Protein AF-A0A497G964-F1 (afdb_monomer_lite)

Sequence (84 aa):
MNSQKEVIEPHVNYKDLLDAPPERFEEIAREMRQKLVPKINKDYKVYLKEVPELKEGEELITYTLSACPYCFSLLKAVIFKRDG

Secondary structure (DSSP, 8-state):
-------------GGGGTT--HHHHHHHHHHHHHHHSPPBTTTBEEE-S--PPPPTT-EEEEEEEEEETTTTEEEEEEEEE---

Foldseek 3Di:
DDPPDPDPQDDDDCVVVPPDDPVVVVVVCVVCVVVPDDDDPPQAHEDEPDEDDDDPQKAFDDKDWDQDPVRRYIYIDTDTDGDD

pLDDT: mean 88.22, std 12.17, range [38.31, 97.12]

Radius of gyration: 20.81 Å; chains: 1; bounding box: 42×44×52 Å

Structure (mmCIF, N/CA/C/O backbone):
data_AF-A0A497G964-F1
#
_entry.id   AF-A0A497G964-F1
#
loop_
_atom_site.group_PDB
_atom_site.id
_atom_site.type_symbol
_atom_site.label_atom_id
_atom_site.label_alt_id
_atom_site.label_comp_id
_atom_site.label_asym_id
_atom_site.label_entity_id
_atom_site.label_seq_id
_atom_site.pdbx_PDB_ins_code
_atom_site.Cartn_x
_atom_site.Cartn_y
_atom_site.Cartn_z
_atom_site.occupancy
_atom_site.B_iso_or_equiv
_atom_site.auth_seq_id
_atom_site.auth_comp_id
_atom_site.auth_asym_id
_atom_site.auth_atom_id
_atom_site.pdbx_PDB_model_num
ATOM 1 N N . MET A 1 1 ? 12.724 34.557 -4.286 1.00 38.31 1 MET A N 1
ATOM 2 C CA . MET A 1 1 ? 13.349 33.762 -5.366 1.00 38.31 1 MET A CA 1
ATOM 3 C C . MET A 1 1 ? 12.766 32.360 -5.312 1.00 38.31 1 MET A C 1
ATOM 5 O O . MET A 1 1 ? 13.161 31.574 -4.462 1.00 38.31 1 MET A O 1
ATOM 9 N N . ASN A 1 2 ? 11.754 32.093 -6.140 1.00 45.75 2 ASN A N 1
ATOM 10 C CA . ASN A 1 2 ? 11.126 30.776 -6.248 1.00 45.75 2 ASN A CA 1
ATOM 11 C C . ASN A 1 2 ? 11.993 29.892 -7.146 1.00 45.75 2 ASN A C 1
ATOM 13 O O . ASN A 1 2 ? 11.871 29.954 -8.365 1.00 45.75 2 ASN A O 1
ATOM 17 N N . SER A 1 3 ? 12.862 29.076 -6.553 1.00 50.12 3 SER A N 1
ATOM 18 C CA . SER A 1 3 ? 13.478 27.961 -7.274 1.00 50.12 3 SER A CA 1
ATOM 19 C C . SER A 1 3 ? 12.432 26.862 -7.434 1.00 50.12 3 SER A C 1
ATOM 21 O O . SER A 1 3 ? 12.299 25.988 -6.576 1.00 50.12 3 SER A O 1
ATOM 23 N N . GLN A 1 4 ? 11.651 26.931 -8.511 1.00 54.84 4 GLN A N 1
ATOM 24 C CA . GLN A 1 4 ? 10.857 25.796 -8.969 1.00 54.84 4 GLN A CA 1
ATOM 25 C C . GLN A 1 4 ? 11.847 24.698 -9.370 1.00 54.84 4 GLN A C 1
ATOM 27 O O . GLN A 1 4 ? 12.557 24.822 -10.362 1.00 54.84 4 GLN A O 1
ATOM 32 N N . LYS A 1 5 ? 11.974 23.656 -8.543 1.00 54.41 5 LYS A N 1
ATOM 33 C CA . LYS A 1 5 ? 12.685 22.439 -8.942 1.00 54.41 5 LYS A CA 1
ATOM 34 C C . LYS A 1 5 ? 11.859 21.789 -10.048 1.00 54.41 5 LYS A C 1
ATOM 36 O O . LYS A 1 5 ? 10.707 21.446 -9.794 1.00 54.41 5 LYS A O 1
ATOM 41 N N . GLU A 1 6 ? 12.430 21.631 -11.239 1.00 51.88 6 GLU A N 1
ATOM 42 C CA . GLU A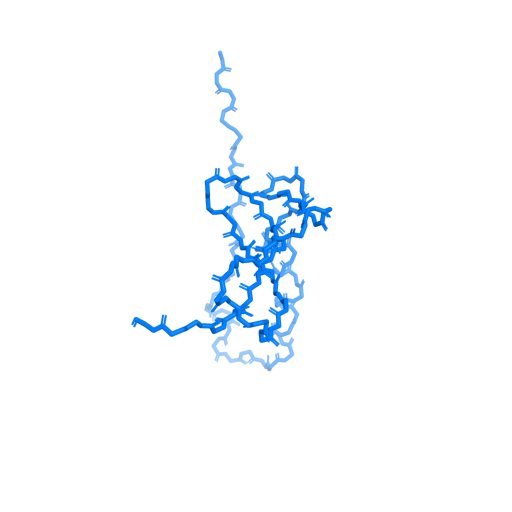 1 6 ? 11.823 20.829 -12.302 1.00 51.88 6 GLU A CA 1
ATOM 43 C C . GLU A 1 6 ? 11.543 19.422 -11.764 1.00 51.88 6 GLU A C 1
ATOM 45 O O . GLU A 1 6 ? 12.444 18.708 -11.311 1.00 51.88 6 GLU A O 1
ATOM 50 N N . VAL A 1 7 ? 10.267 19.043 -11.747 1.00 61.09 7 VAL A N 1
ATOM 51 C CA . VAL A 1 7 ? 9.851 17.690 -11.393 1.00 61.09 7 VAL A CA 1
ATOM 52 C C . VAL A 1 7 ? 10.043 16.846 -12.645 1.00 61.09 7 VAL A C 1
ATOM 54 O O . VAL A 1 7 ? 9.252 16.923 -13.577 1.00 61.09 7 VAL A O 1
ATOM 57 N N . ILE A 1 8 ? 11.128 16.075 -12.689 1.00 74.50 8 ILE A N 1
ATOM 58 C CA . ILE A 1 8 ? 11.370 15.119 -13.772 1.00 74.50 8 ILE A CA 1
ATOM 59 C C . ILE A 1 8 ? 10.378 13.966 -13.594 1.00 74.50 8 ILE A C 1
ATOM 61 O O . ILE A 1 8 ? 10.530 13.145 -12.683 1.00 74.50 8 ILE A O 1
ATOM 65 N N . GLU A 1 9 ? 9.346 13.925 -14.434 1.00 79.50 9 GLU A N 1
ATOM 66 C CA . GLU A 1 9 ? 8.372 12.838 -14.428 1.00 79.50 9 GLU A CA 1
ATOM 67 C C . GLU A 1 9 ? 8.979 11.551 -15.010 1.00 79.50 9 GLU A C 1
ATOM 69 O O . GLU A 1 9 ? 9.685 11.592 -16.023 1.00 79.50 9 GLU A O 1
ATOM 74 N N . PRO A 1 10 ? 8.725 10.384 -14.393 1.00 85.38 10 PRO A N 1
ATOM 75 C CA . PRO A 1 10 ? 9.133 9.106 -14.959 1.00 85.38 10 PRO A CA 1
ATOM 76 C C . PRO A 1 10 ? 8.465 8.880 -16.323 1.00 85.38 10 PRO A C 1
ATOM 78 O O . PRO A 1 10 ? 7.241 8.893 -16.423 1.00 85.38 10 PRO A O 1
ATOM 81 N N . HIS A 1 11 ? 9.260 8.623 -17.363 1.00 89.00 11 HIS A N 1
ATOM 82 C CA . HIS A 1 11 ? 8.769 8.424 -18.727 1.00 89.00 11 HIS A CA 1
ATOM 83 C C . HIS A 1 11 ? 9.157 7.045 -19.273 1.00 89.00 11 HIS A C 1
ATOM 85 O O . HIS A 1 11 ? 10.280 6.587 -19.069 1.00 89.00 11 HIS A O 1
ATOM 91 N N . VAL A 1 12 ? 8.232 6.410 -19.998 1.00 90.38 12 VAL A N 1
ATOM 92 C CA . VAL A 1 12 ? 8.455 5.164 -20.744 1.00 90.38 12 VAL A CA 1
ATOM 93 C C . VAL A 1 12 ? 8.000 5.386 -22.182 1.00 90.38 12 VAL A C 1
ATOM 95 O O . VAL A 1 12 ? 6.865 5.804 -22.418 1.00 90.38 12 VAL A O 1
ATOM 98 N N . ASN A 1 13 ? 8.871 5.086 -23.145 1.00 89.88 13 ASN A N 1
ATOM 99 C CA . ASN A 1 13 ? 8.525 5.161 -24.557 1.00 89.88 13 ASN A CA 1
ATOM 100 C C . ASN A 1 13 ? 7.781 3.891 -24.991 1.00 89.88 13 ASN A C 1
ATOM 102 O O . ASN A 1 13 ? 8.381 2.849 -25.239 1.00 89.88 13 ASN A O 1
ATOM 106 N N . TYR A 1 14 ? 6.461 3.991 -25.114 1.00 89.75 14 TYR A N 1
ATOM 107 C CA . TYR A 1 14 ? 5.613 2.863 -25.503 1.00 89.75 14 TYR A CA 1
ATOM 108 C C . TYR A 1 14 ? 5.825 2.392 -26.946 1.00 89.75 14 TYR A C 1
ATOM 110 O O . TYR A 1 14 ? 5.504 1.247 -27.251 1.00 89.75 14 TYR A O 1
ATOM 118 N N . LYS A 1 15 ? 6.380 3.229 -27.837 1.00 92.06 15 LYS A N 1
ATOM 119 C CA . LYS A 1 15 ? 6.675 2.807 -29.219 1.00 92.06 15 LYS A CA 1
ATOM 120 C C . LYS A 1 15 ? 7.721 1.695 -29.259 1.00 92.06 15 LYS A C 1
ATOM 122 O O . LYS A 1 15 ? 7.631 0.817 -30.107 1.00 92.06 15 LYS A O 1
ATOM 127 N N . ASP A 1 16 ? 8.641 1.697 -28.298 1.00 89.31 16 ASP A N 1
ATOM 128 C CA . ASP A 1 16 ? 9.697 0.690 -28.186 1.00 89.31 16 ASP A CA 1
ATOM 129 C C . ASP A 1 16 ? 9.166 -0.650 -27.634 1.00 89.31 16 ASP A C 1
ATOM 131 O O . ASP A 1 16 ? 9.916 -1.618 -27.541 1.00 89.31 16 ASP A O 1
ATOM 135 N N . LEU A 1 17 ? 7.881 -0.714 -27.250 1.00 92.94 17 LEU A N 1
ATOM 136 C CA . LEU A 1 17 ? 7.244 -1.892 -26.650 1.00 92.94 17 LEU A CA 1
ATOM 137 C C . LEU A 1 17 ? 6.385 -2.705 -27.621 1.00 92.94 17 LEU A C 1
ATOM 139 O O . LEU A 1 17 ? 5.868 -3.741 -27.215 1.00 92.94 17 LEU A O 1
ATOM 143 N N . LEU A 1 18 ? 6.219 -2.255 -28.870 1.00 93.56 18 LEU A N 1
ATOM 144 C CA . LEU A 1 18 ? 5.300 -2.874 -29.833 1.00 93.56 18 LEU A CA 1
ATOM 145 C C . LEU A 1 18 ? 5.586 -4.369 -30.049 1.00 93.56 18 LEU A C 1
ATOM 147 O O . LEU A 1 18 ? 4.660 -5.173 -30.024 1.00 93.56 18 LEU A O 1
ATOM 151 N N . ASP A 1 19 ? 6.868 -4.716 -30.181 1.00 94.44 19 ASP A N 1
ATOM 152 C CA . ASP A 1 19 ? 7.357 -6.082 -30.412 1.00 94.44 19 ASP A CA 1
ATOM 153 C C . ASP A 1 19 ? 8.278 -6.564 -29.275 1.00 94.44 19 ASP A C 1
ATOM 155 O O . ASP A 1 19 ? 9.087 -7.480 -29.442 1.00 94.44 19 ASP A O 1
ATOM 159 N N . ALA A 1 20 ? 8.211 -5.908 -28.114 1.00 94.38 20 ALA A N 1
ATOM 160 C CA . ALA A 1 20 ? 9.084 -6.227 -26.996 1.00 94.38 20 ALA A CA 1
ATOM 161 C C . ALA A 1 20 ? 8.684 -7.562 -26.342 1.00 94.38 20 ALA A C 1
ATOM 163 O O . ALA A 1 20 ? 7.493 -7.837 -26.166 1.00 94.38 20 ALA A O 1
ATOM 164 N N . PRO A 1 21 ? 9.658 -8.387 -25.925 1.00 96.31 21 PRO A N 1
ATOM 165 C CA . PRO A 1 21 ? 9.364 -9.637 -25.243 1.00 96.31 21 PRO A CA 1
ATOM 166 C C . PRO A 1 21 ? 8.950 -9.375 -23.777 1.00 96.31 21 PRO A C 1
ATOM 168 O O . PRO A 1 21 ? 9.273 -8.313 -23.231 1.00 96.31 21 PRO A O 1
ATOM 171 N N . PRO A 1 22 ? 8.247 -10.308 -23.104 1.00 95.25 22 PRO A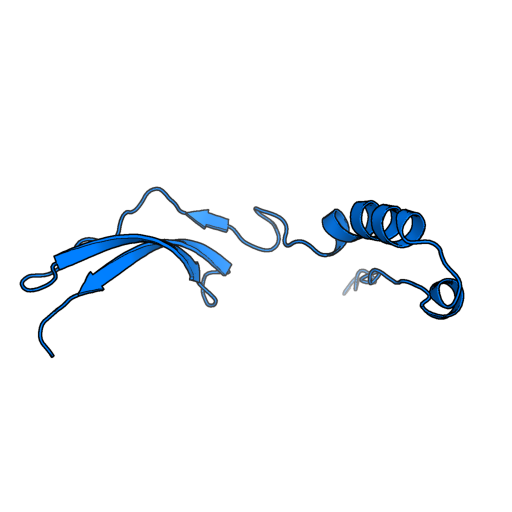 N 1
ATOM 172 C CA . PRO A 1 22 ? 7.766 -10.130 -21.726 1.00 95.25 22 PRO A CA 1
ATOM 173 C C . PRO A 1 22 ? 8.845 -9.696 -20.722 1.00 95.25 22 PRO A C 1
ATOM 175 O O . PRO A 1 22 ? 8.586 -8.874 -19.842 1.00 95.25 22 PRO A O 1
ATOM 178 N N . GLU A 1 23 ? 10.076 -10.178 -20.889 1.00 96.50 23 GLU A N 1
ATOM 179 C CA . GLU A 1 23 ? 11.226 -9.851 -20.043 1.00 96.50 23 GLU A CA 1
ATOM 180 C C . GLU A 1 23 ? 11.513 -8.345 -20.045 1.00 96.50 23 GLU A C 1
ATOM 182 O O . GLU A 1 23 ? 11.855 -7.768 -19.011 1.00 96.50 23 GLU A O 1
ATOM 187 N N . ARG A 1 24 ? 11.286 -7.671 -21.179 1.00 93.88 24 ARG A N 1
ATOM 188 C CA . ARG A 1 24 ? 11.474 -6.222 -21.290 1.00 93.88 24 ARG A CA 1
ATOM 189 C C . ARG A 1 24 ? 10.490 -5.449 -20.415 1.00 93.88 24 ARG A C 1
ATOM 191 O O . ARG A 1 24 ? 10.851 -4.424 -19.835 1.00 93.88 24 ARG A O 1
ATOM 198 N N . PHE A 1 25 ? 9.260 -5.939 -20.283 1.00 93.31 25 PHE A N 1
ATOM 199 C CA . PHE A 1 25 ? 8.268 -5.339 -19.391 1.00 93.31 25 PHE A CA 1
ATOM 200 C C . PHE A 1 25 ? 8.649 -5.540 -17.925 1.00 93.31 25 PHE A C 1
ATOM 202 O O . PHE A 1 25 ? 8.473 -4.622 -17.123 1.00 93.31 25 PHE A O 1
ATOM 209 N N . GLU A 1 26 ? 9.213 -6.697 -17.566 1.00 93.12 26 GLU A N 1
ATOM 210 C CA . GLU A 1 26 ? 9.716 -6.926 -16.210 1.00 93.12 26 GLU A CA 1
ATOM 211 C C . GLU A 1 26 ? 10.860 -5.979 -15.844 1.00 93.12 26 GLU A C 1
ATOM 213 O O . GLU A 1 26 ? 10.867 -5.428 -14.741 1.00 93.12 26 GLU A O 1
ATOM 218 N N . GLU A 1 27 ? 11.813 -5.768 -16.754 1.00 93.06 27 GLU A N 1
ATOM 219 C CA . GLU A 1 27 ? 12.916 -4.821 -16.564 1.00 93.06 27 GLU A CA 1
ATOM 220 C C . GLU A 1 27 ? 12.396 -3.406 -16.301 1.00 93.06 27 GLU A C 1
ATOM 222 O O . GLU A 1 27 ? 12.745 -2.789 -15.289 1.00 93.06 27 GLU A O 1
ATOM 227 N N . ILE A 1 28 ? 11.500 -2.922 -17.167 1.00 93.06 28 ILE A N 1
ATOM 228 C CA . ILE A 1 28 ? 10.881 -1.600 -17.025 1.00 93.06 28 ILE A CA 1
ATOM 229 C C . ILE A 1 28 ? 10.108 -1.519 -15.710 1.00 93.06 28 ILE A C 1
ATOM 231 O O . ILE A 1 28 ? 10.231 -0.536 -14.982 1.00 93.06 28 ILE A O 1
ATOM 235 N N . ALA A 1 29 ? 9.343 -2.553 -15.354 1.00 91.00 29 ALA A N 1
ATOM 236 C CA . ALA A 1 29 ? 8.596 -2.580 -14.104 1.00 91.00 29 ALA A CA 1
ATOM 237 C C . ALA A 1 29 ? 9.522 -2.505 -12.880 1.00 91.00 29 ALA A C 1
ATOM 239 O O . ALA A 1 29 ? 9.203 -1.788 -11.929 1.00 91.00 29 ALA A O 1
ATOM 240 N N . ARG A 1 30 ? 10.669 -3.199 -12.887 1.00 90.94 30 ARG A N 1
ATOM 241 C CA . ARG A 1 30 ? 11.663 -3.128 -11.799 1.00 90.94 30 ARG A CA 1
ATOM 242 C C . ARG A 1 30 ? 12.238 -1.721 -11.661 1.00 90.94 30 ARG A C 1
ATOM 244 O O . ARG A 1 30 ? 12.324 -1.223 -10.539 1.00 90.94 30 ARG A O 1
ATOM 251 N N . GLU A 1 31 ? 12.569 -1.070 -12.774 1.00 90.19 31 GLU A N 1
ATOM 252 C CA . GLU A 1 31 ? 13.095 0.300 -12.775 1.00 90.19 31 GLU A CA 1
ATOM 253 C C . GLU A 1 31 ? 12.040 1.326 -12.326 1.00 90.19 31 GLU A C 1
ATOM 255 O O . GLU A 1 31 ? 12.301 2.199 -11.494 1.00 90.19 31 GLU A O 1
ATOM 260 N N . MET A 1 32 ? 10.825 1.217 -12.861 1.00 91.00 32 MET A N 1
ATOM 261 C CA . MET A 1 32 ? 9.763 2.202 -12.668 1.00 91.00 32 MET A CA 1
ATOM 262 C C . MET A 1 32 ? 9.092 2.092 -11.304 1.00 91.00 32 MET A C 1
ATOM 264 O O . MET A 1 32 ? 8.682 3.111 -10.747 1.00 91.00 32 MET A O 1
ATOM 268 N N . ARG A 1 33 ? 9.010 0.891 -10.713 1.00 88.31 33 ARG A N 1
ATOM 269 C CA . ARG A 1 33 ? 8.315 0.670 -9.433 1.00 88.31 33 ARG A CA 1
ATOM 270 C C . ARG A 1 33 ? 8.815 1.609 -8.339 1.00 88.31 33 ARG A C 1
ATOM 272 O O . ARG A 1 33 ? 8.008 2.224 -7.656 1.00 88.31 33 ARG A O 1
ATOM 279 N N . GLN A 1 34 ? 10.126 1.786 -8.198 1.00 83.56 34 GLN A N 1
ATOM 280 C CA . GLN A 1 34 ? 10.684 2.668 -7.163 1.00 83.56 34 GLN A CA 1
ATOM 281 C C . GLN A 1 34 ? 10.429 4.160 -7.420 1.00 83.56 34 GLN A C 1
ATOM 283 O O . GLN A 1 34 ? 10.478 4.969 -6.490 1.00 83.56 34 GLN A O 1
ATOM 288 N N . LYS A 1 35 ? 10.191 4.533 -8.682 1.00 87.69 35 LYS A N 1
ATOM 289 C CA . LYS A 1 35 ? 9.907 5.912 -9.092 1.00 87.69 35 LYS A CA 1
ATOM 290 C C . LYS A 1 35 ? 8.425 6.260 -8.926 1.00 87.69 35 LYS A C 1
ATOM 292 O O . LYS A 1 35 ? 8.122 7.414 -8.648 1.00 87.69 35 LYS A O 1
ATOM 297 N N . LEU A 1 36 ? 7.537 5.275 -9.086 1.00 88.31 36 LEU A N 1
ATOM 298 C CA . LEU A 1 36 ? 6.080 5.449 -9.063 1.00 88.31 36 LEU A CA 1
ATOM 299 C C . LEU A 1 36 ? 5.438 5.150 -7.700 1.00 88.31 36 LEU A C 1
ATOM 301 O O . LEU A 1 36 ? 4.369 5.675 -7.403 1.00 88.31 36 LEU A O 1
ATOM 305 N N . VAL A 1 37 ? 6.057 4.302 -6.874 1.00 88.00 37 VAL A N 1
ATOM 306 C CA . VAL A 1 37 ? 5.519 3.968 -5.549 1.00 88.00 37 VAL A CA 1
ATOM 307 C C . VAL A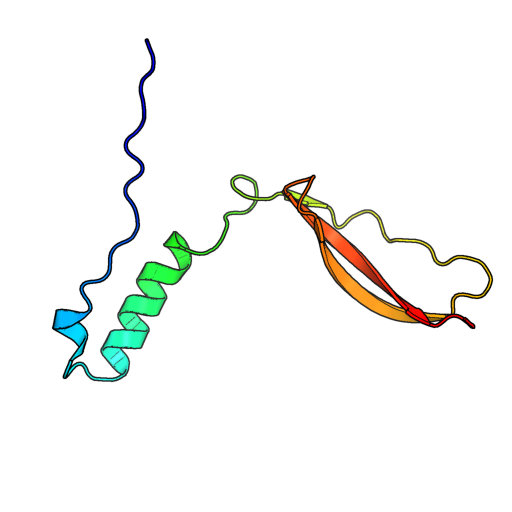 1 37 ? 5.709 5.152 -4.585 1.00 88.00 37 VAL A C 1
ATOM 309 O O . VAL A 1 37 ? 6.820 5.688 -4.504 1.00 88.00 37 VAL A O 1
ATOM 312 N N . PRO A 1 38 ? 4.668 5.537 -3.817 1.00 87.69 38 PRO A N 1
ATOM 313 C CA . PRO A 1 38 ? 4.784 6.553 -2.775 1.00 87.69 38 PRO A CA 1
ATOM 314 C C . PRO A 1 38 ? 5.887 6.217 -1.768 1.00 87.69 38 PRO A C 1
ATOM 316 O O . PRO A 1 38 ? 6.045 5.072 -1.342 1.00 87.69 38 PRO A O 1
ATOM 319 N N . LYS A 1 39 ? 6.646 7.224 -1.345 1.00 88.81 39 LYS A N 1
ATOM 320 C CA . LYS A 1 39 ? 7.773 7.075 -0.424 1.00 88.81 39 LYS A CA 1
ATOM 321 C C . LYS A 1 39 ? 7.344 7.375 1.008 1.00 88.81 39 LYS A C 1
ATOM 323 O O . LYS A 1 39 ? 6.840 8.459 1.312 1.00 88.81 39 LYS A O 1
ATOM 328 N N . ILE A 1 40 ? 7.618 6.428 1.905 1.00 89.56 40 ILE A N 1
ATOM 329 C CA . ILE A 1 40 ? 7.425 6.598 3.351 1.00 89.56 40 ILE A CA 1
ATOM 330 C C . ILE A 1 40 ? 8.230 7.817 3.827 1.00 89.56 40 ILE A C 1
ATOM 332 O O . ILE A 1 40 ? 9.378 8.008 3.430 1.00 89.56 40 ILE A O 1
ATOM 336 N N . ASN A 1 41 ? 7.622 8.637 4.682 1.00 89.50 41 ASN A N 1
ATOM 337 C CA . ASN A 1 41 ? 8.133 9.900 5.230 1.00 89.50 41 ASN A CA 1
ATOM 338 C C . ASN A 1 41 ? 8.321 11.044 4.221 1.00 89.50 41 ASN A C 1
ATOM 340 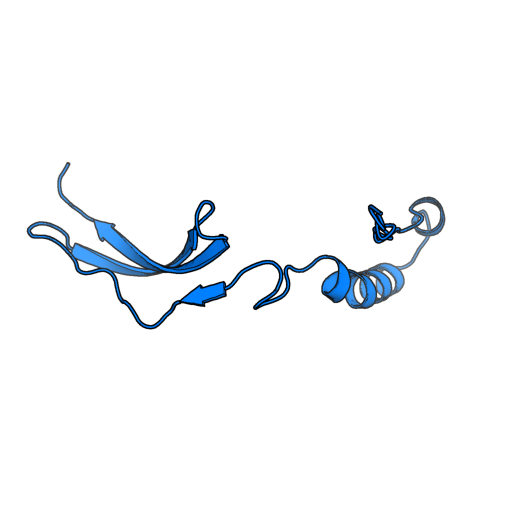O O . ASN A 1 41 ? 8.751 12.125 4.623 1.00 89.50 41 ASN A O 1
ATOM 344 N N . LYS A 1 42 ? 7.976 10.844 2.944 1.00 88.44 42 LYS A N 1
ATOM 345 C CA . LYS A 1 42 ? 7.949 11.908 1.932 1.00 88.44 42 LYS A CA 1
ATOM 346 C C . LYS A 1 42 ? 6.531 12.152 1.428 1.00 88.44 42 LYS A C 1
ATOM 348 O O . LYS A 1 42 ? 6.038 13.267 1.542 1.00 88.44 42 LYS A O 1
ATOM 353 N N . ASP A 1 43 ? 5.898 11.104 0.913 1.00 89.00 43 ASP A N 1
ATOM 354 C CA . ASP A 1 43 ? 4.569 11.167 0.301 1.00 89.00 43 ASP A CA 1
ATOM 355 C C . ASP A 1 43 ? 3.481 10.712 1.286 1.00 89.00 43 ASP A C 1
ATOM 357 O O . ASP A 1 43 ? 2.335 11.140 1.190 1.00 89.00 43 ASP A O 1
ATOM 361 N N . TYR A 1 44 ? 3.840 9.872 2.265 1.00 91.44 44 TYR A N 1
ATOM 362 C CA . TYR A 1 44 ? 2.946 9.485 3.354 1.00 91.44 44 TYR A CA 1
ATOM 363 C C . TYR A 1 44 ? 3.691 9.113 4.640 1.00 91.44 44 TYR A C 1
ATOM 365 O O . TYR A 1 44 ? 4.878 8.782 4.618 1.00 91.44 44 TYR A O 1
ATOM 373 N N . LYS A 1 45 ? 2.989 9.134 5.775 1.00 93.44 45 LYS A N 1
ATOM 374 C CA . LYS A 1 45 ? 3.497 8.700 7.089 1.00 93.44 45 LYS A CA 1
ATOM 375 C C . LYS A 1 45 ? 2.839 7.395 7.534 1.00 93.44 45 LYS A C 1
ATOM 377 O O . LYS A 1 45 ? 1.781 7.022 7.041 1.00 93.44 45 LYS A O 1
ATOM 382 N N . VAL A 1 46 ? 3.456 6.689 8.476 1.00 92.88 46 VAL A N 1
ATOM 383 C CA . VAL A 1 46 ? 2.944 5.410 8.992 1.00 92.88 46 VAL A CA 1
ATOM 384 C C . VAL A 1 46 ? 2.625 5.566 10.478 1.00 92.88 46 VAL A C 1
ATOM 386 O O . VAL A 1 46 ? 3.530 5.761 11.286 1.00 92.88 46 VAL A O 1
ATOM 389 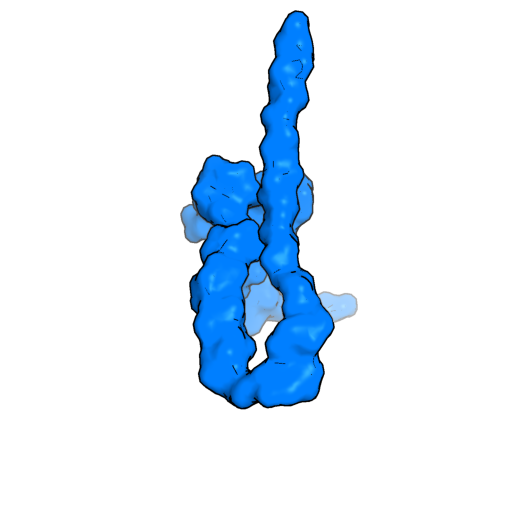N N . TYR A 1 47 ? 1.344 5.467 10.841 1.00 90.81 47 TYR A N 1
ATOM 390 C CA .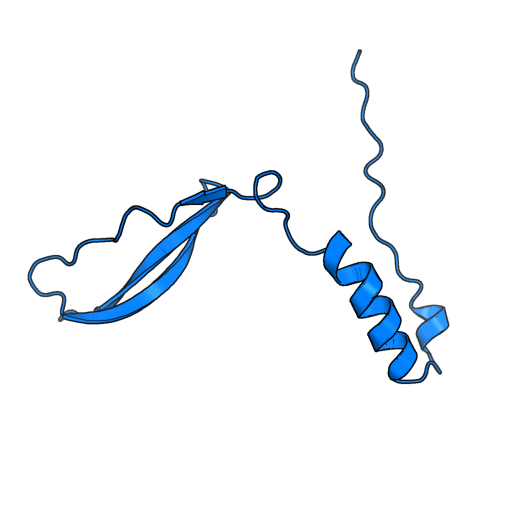 TYR A 1 47 ? 0.865 5.563 12.223 1.00 90.81 47 TYR A CA 1
ATOM 391 C C . TYR A 1 47 ? 0.076 4.304 12.587 1.00 90.81 47 TYR A C 1
ATOM 393 O O . TYR A 1 47 ? -1.146 4.255 12.507 1.00 90.81 47 TYR A O 1
ATOM 401 N N . LEU A 1 48 ? 0.806 3.262 12.988 1.00 90.69 48 LEU A N 1
ATOM 402 C CA . LEU A 1 48 ? 0.240 1.946 13.320 1.00 90.69 48 LEU A CA 1
ATOM 403 C C . LEU A 1 48 ? 0.197 1.664 14.828 1.00 90.69 48 LEU A C 1
ATOM 405 O O . LEU A 1 48 ? -0.051 0.527 15.233 1.00 90.69 48 LEU A O 1
ATOM 409 N N . LYS A 1 49 ? 0.499 2.667 15.660 1.00 90.19 49 LYS A N 1
ATOM 410 C CA . LYS A 1 49 ? 0.498 2.515 17.121 1.00 90.19 49 LYS A CA 1
ATOM 411 C C . LYS A 1 49 ? -0.924 2.398 17.657 1.00 90.19 49 LYS A C 1
ATOM 413 O O . LYS A 1 49 ? -1.219 1.433 18.351 1.00 90.19 49 LYS A O 1
ATOM 418 N N . GLU A 1 50 ? -1.787 3.318 17.246 1.00 87.38 50 GLU A N 1
ATOM 419 C CA . GLU A 1 50 ? -3.185 3.344 17.664 1.00 87.38 50 GLU A CA 1
ATOM 420 C C . GLU A 1 50 ? -3.981 2.233 16.978 1.00 87.38 50 GLU A C 1
ATOM 422 O O . GLU A 1 50 ? -3.824 1.989 15.777 1.00 87.38 50 GLU A O 1
ATOM 427 N N . VAL A 1 51 ? -4.830 1.556 17.744 1.00 89.50 51 VAL A N 1
ATOM 428 C CA . VAL A 1 51 ? -5.778 0.557 17.245 1.00 89.50 51 VAL A CA 1
ATOM 429 C C . VAL A 1 51 ? -7.178 1.122 17.473 1.00 89.50 51 VAL A C 1
ATOM 431 O O . VAL A 1 51 ? -7.477 1.488 18.606 1.00 89.50 51 VAL A O 1
ATOM 434 N N . PRO A 1 52 ? -8.030 1.219 16.439 1.00 92.19 52 PRO A N 1
ATOM 435 C CA . PRO A 1 52 ? -9.409 1.650 16.633 1.00 92.19 52 PRO A CA 1
ATOM 436 C C . PRO A 1 52 ? -10.155 0.708 17.582 1.00 92.19 52 PRO A C 1
ATOM 438 O O . PRO A 1 52 ? -10.114 -0.510 17.402 1.00 92.19 52 PRO A O 1
ATOM 441 N N . GLU A 1 53 ? -10.836 1.281 18.569 1.00 93.69 53 GLU A N 1
ATOM 442 C CA . GLU A 1 53 ? -11.687 0.544 19.501 1.00 93.69 53 GLU A CA 1
ATOM 443 C C . GLU A 1 53 ? -13.062 0.265 18.884 1.00 93.69 53 GLU A C 1
ATOM 445 O O . GLU A 1 53 ? -13.566 1.051 18.076 1.00 93.69 53 GLU A O 1
ATOM 450 N N . LEU A 1 54 ? -13.667 -0.854 19.283 1.00 94.94 54 LEU A N 1
ATOM 451 C CA . LEU A 1 54 ? -15.046 -1.190 18.936 1.00 94.94 54 LEU A CA 1
ATOM 452 C C . LEU A 1 54 ? -16.008 -0.532 19.918 1.00 94.94 54 LEU A C 1
ATOM 454 O O . LEU A 1 54 ? -15.725 -0.429 21.113 1.00 94.94 54 LEU A O 1
ATOM 458 N N . LYS A 1 55 ? -17.163 -0.117 19.409 1.00 94.19 55 LYS A N 1
ATOM 459 C CA . LYS A 1 55 ? -18.263 0.427 20.207 1.00 94.19 55 LYS A CA 1
ATOM 460 C C . LYS A 1 55 ? -19.233 -0.674 20.627 1.00 94.19 55 LYS A C 1
ATOM 462 O O . LYS A 1 55 ? -19.202 -1.793 20.120 1.00 94.19 55 LYS A O 1
ATOM 467 N N . GLU A 1 56 ? -20.123 -0.339 21.555 1.00 94.00 56 GLU A N 1
ATOM 468 C CA . GLU A 1 56 ? -21.208 -1.235 21.954 1.00 94.00 56 GLU A CA 1
ATOM 469 C C . GLU A 1 56 ? -22.077 -1.606 20.739 1.00 94.00 56 GLU A C 1
ATOM 471 O O . GLU A 1 56 ? -22.443 -0.745 19.938 1.00 94.00 56 GLU A O 1
ATOM 476 N N . GLY A 1 57 ? -22.367 -2.901 20.585 1.00 94.25 57 GLY A N 1
ATOM 477 C CA . GLY A 1 57 ? -23.102 -3.439 19.435 1.00 94.25 57 GLY A CA 1
ATOM 478 C C . GLY A 1 57 ? -22.261 -3.694 18.175 1.00 94.25 57 GLY A C 1
ATOM 479 O O . GLY A 1 57 ? -22.810 -4.153 17.175 1.00 94.25 57 GLY A O 1
ATOM 480 N N . GLU A 1 58 ? -20.948 -3.433 18.194 1.00 96.75 58 GLU A N 1
ATOM 481 C CA . GLU A 1 58 ? -20.035 -3.781 17.097 1.00 96.75 58 GLU A CA 1
ATOM 482 C C . GLU A 1 58 ? -19.320 -5.117 17.377 1.00 96.75 58 GLU A C 1
ATOM 484 O O . GLU A 1 58 ? -18.709 -5.310 18.427 1.00 96.75 58 GLU A O 1
ATOM 489 N N . GLU A 1 59 ? -19.352 -6.045 16.417 1.00 96.12 59 GLU A N 1
ATOM 490 C CA . GLU A 1 59 ? -18.621 -7.316 16.471 1.00 96.12 59 GLU A CA 1
ATOM 491 C C . GLU A 1 59 ? -17.451 -7.300 15.477 1.00 96.12 59 GLU A C 1
ATOM 493 O O . GLU A 1 59 ? -17.627 -7.047 14.280 1.00 96.12 59 GLU A O 1
ATOM 498 N N . LEU A 1 60 ? -16.243 -7.581 15.977 1.00 96.50 60 LEU A N 1
ATOM 499 C CA . LEU A 1 60 ? -15.017 -7.621 15.181 1.00 96.50 60 LEU A CA 1
ATOM 500 C C . LEU A 1 60 ? -15.115 -8.654 14.052 1.00 96.50 60 LEU A C 1
ATOM 502 O O . LEU A 1 60 ? -15.343 -9.832 14.312 1.00 96.50 60 LEU A O 1
ATOM 506 N N . ILE A 1 61 ? -14.818 -8.241 12.817 1.00 96.62 61 ILE A N 1
ATOM 507 C CA . ILE A 1 61 ? -14.548 -9.170 11.711 1.00 96.62 61 ILE A CA 1
ATOM 508 C C . ILE A 1 61 ? -13.036 -9.353 11.562 1.00 96.62 61 ILE A C 1
ATOM 510 O O . ILE A 1 61 ? -12.537 -10.473 11.622 1.00 96.62 61 ILE A O 1
ATOM 514 N N . THR A 1 62 ? -12.294 -8.260 11.352 1.00 96.69 62 THR A N 1
ATOM 515 C CA . THR A 1 62 ? -10.828 -8.292 11.215 1.00 96.69 62 THR A CA 1
ATOM 516 C C . THR A 1 62 ? -10.212 -6.896 11.337 1.00 96.69 62 THR A C 1
ATOM 518 O O . THR A 1 62 ? -10.902 -5.883 11.237 1.00 96.69 62 THR A O 1
ATOM 521 N N . TYR A 1 63 ? -8.891 -6.828 11.487 1.00 95.06 63 TYR A N 1
ATOM 522 C CA . TYR A 1 63 ? -8.119 -5.596 11.338 1.00 95.06 63 TYR A CA 1
ATOM 523 C C . TYR A 1 63 ? -7.590 -5.450 9.907 1.00 95.06 63 TYR A C 1
ATOM 525 O O . TYR A 1 63 ? -7.326 -6.430 9.212 1.00 95.06 63 TYR A O 1
ATOM 533 N N . THR A 1 64 ? -7.414 -4.208 9.468 1.00 95.62 64 THR A N 1
ATOM 534 C CA . THR A 1 64 ? -6.858 -3.856 8.158 1.00 95.62 64 THR A CA 1
ATOM 535 C C . THR A 1 64 ? -6.051 -2.559 8.250 1.00 95.62 64 THR A C 1
ATOM 537 O O . THR A 1 64 ? -5.853 -2.005 9.334 1.00 95.62 64 THR A O 1
ATOM 540 N N . LEU A 1 65 ? -5.555 -2.072 7.117 1.00 95.06 65 LEU A N 1
ATOM 541 C CA . LEU A 1 65 ? -4.897 -0.778 6.996 1.00 95.06 65 LEU A CA 1
ATOM 542 C C . LEU A 1 65 ? -5.740 0.148 6.123 1.00 95.06 65 LEU A C 1
ATOM 544 O O . LEU A 1 65 ? -6.310 -0.279 5.122 1.00 95.06 65 LEU A O 1
ATOM 548 N N . SER A 1 66 ? -5.793 1.423 6.491 1.00 93.62 66 SER A N 1
ATOM 549 C CA . SER A 1 66 ? -6.470 2.458 5.715 1.00 93.62 66 SER A CA 1
ATOM 550 C C . SER A 1 66 ? -5.508 3.592 5.389 1.00 93.62 66 SER A C 1
ATOM 552 O O . SER A 1 66 ? -4.711 4.012 6.232 1.00 93.62 66 SER A O 1
ATOM 554 N N . ALA A 1 67 ? -5.578 4.087 4.156 1.00 92.88 67 ALA A N 1
ATOM 555 C CA . ALA A 1 67 ? -4.868 5.283 3.736 1.00 92.88 67 ALA A CA 1
ATOM 556 C C . ALA A 1 67 ? -5.764 6.502 3.989 1.00 92.88 67 ALA A C 1
ATOM 558 O O . ALA A 1 67 ? -6.770 6.694 3.309 1.00 92.88 67 ALA A O 1
ATOM 559 N N . CYS A 1 68 ? -5.405 7.331 4.968 1.00 90.19 68 CYS A N 1
ATOM 560 C CA . CYS A 1 68 ? -6.124 8.566 5.254 1.00 90.19 68 CYS A CA 1
ATOM 561 C C . CYS A 1 68 ? -5.740 9.649 4.230 1.00 90.19 68 CYS A C 1
ATOM 563 O O . CYS A 1 68 ? -4.573 10.065 4.217 1.00 90.19 68 CYS A O 1
ATOM 565 N N . PRO A 1 69 ? -6.690 10.159 3.421 1.00 89.69 69 PRO A N 1
ATOM 566 C CA . PRO A 1 69 ? -6.399 11.164 2.401 1.00 89.69 69 PRO A CA 1
ATOM 567 C C . PRO A 1 69 ? -6.105 12.547 2.996 1.00 89.69 69 PRO A C 1
ATOM 569 O O . PRO A 1 69 ? -5.391 13.333 2.388 1.00 89.69 69 PRO A O 1
ATOM 572 N N . TYR A 1 70 ? -6.612 12.845 4.195 1.00 91.56 70 TYR A N 1
ATOM 573 C CA . TYR A 1 70 ? -6.393 14.138 4.853 1.00 91.56 70 TYR A CA 1
ATOM 574 C C . TYR A 1 70 ? -5.036 14.213 5.551 1.00 91.56 70 TYR A C 1
ATOM 576 O O . TYR A 1 70 ? -4.364 15.240 5.527 1.00 91.56 70 TYR A O 1
ATOM 584 N N . CYS A 1 71 ? -4.623 13.113 6.181 1.00 89.31 71 CYS A N 1
ATOM 585 C CA . CYS A 1 71 ? -3.380 13.055 6.943 1.00 89.31 71 CYS A CA 1
ATOM 586 C C . CYS A 1 71 ? -2.194 12.563 6.107 1.00 89.31 71 CYS A C 1
ATOM 588 O O . CYS A 1 71 ? -1.085 12.503 6.641 1.00 89.31 71 CYS A O 1
ATOM 590 N N . PHE A 1 72 ? -2.423 12.140 4.855 1.00 90.75 72 PHE A N 1
ATOM 591 C CA . PHE A 1 72 ? -1.438 11.450 4.014 1.00 90.75 72 PHE A CA 1
ATOM 592 C C . PHE A 1 72 ? -0.716 10.361 4.812 1.00 90.75 72 PHE A C 1
ATOM 594 O O . PHE A 1 72 ? 0.497 10.388 5.013 1.00 90.75 72 PHE A O 1
ATOM 601 N N . SER A 1 73 ? -1.497 9.461 5.409 1.00 92.81 73 SER A N 1
ATOM 602 C CA . SER A 1 73 ? -0.986 8.518 6.402 1.00 92.81 73 SER A CA 1
ATOM 603 C C . SER A 1 73 ? -1.617 7.141 6.283 1.00 92.81 73 SER A C 1
ATOM 605 O O . SER A 1 73 ? -2.813 7.026 6.036 1.00 92.81 73 SER A O 1
ATOM 607 N N . LEU A 1 74 ? -0.817 6.105 6.523 1.00 94.69 74 LEU A N 1
ATOM 608 C CA . LEU A 1 74 ? -1.272 4.730 6.670 1.00 94.69 74 LEU A CA 1
ATOM 609 C C . LEU A 1 74 ? -1.601 4.462 8.143 1.00 94.69 74 LEU A C 1
ATOM 611 O O . LEU A 1 74 ? -0.724 4.575 9.004 1.00 94.69 74 LEU A O 1
ATOM 615 N N . LEU A 1 75 ? -2.859 4.125 8.412 1.00 95.19 75 LEU A N 1
ATOM 616 C CA . LEU A 1 75 ? -3.427 3.916 9.744 1.00 95.19 75 LEU A CA 1
ATOM 617 C C . LEU A 1 75 ? -3.895 2.469 9.906 1.00 95.19 75 LEU A C 1
ATOM 619 O O . LEU A 1 75 ? -4.265 1.826 8.921 1.00 95.19 75 LEU A O 1
ATOM 623 N N . LYS A 1 76 ? -3.951 1.972 11.146 1.00 95.44 76 LYS A N 1
ATOM 624 C CA . LYS A 1 76 ? -4.733 0.764 11.443 1.00 95.44 76 LYS A CA 1
ATOM 625 C C . LYS A 1 76 ? -6.223 1.078 11.343 1.00 95.44 76 LYS A C 1
ATOM 627 O O . LYS A 1 76 ? -6.679 2.130 11.781 1.00 95.44 76 LYS A O 1
ATOM 632 N N . ALA A 1 77 ? -6.968 0.143 10.781 1.00 95.06 77 ALA A N 1
ATOM 633 C CA . ALA A 1 77 ? -8.411 0.195 10.636 1.00 95.06 77 ALA A CA 1
ATOM 634 C C . ALA A 1 77 ? -9.023 -1.127 11.113 1.00 95.06 77 ALA A C 1
ATOM 636 O O . ALA A 1 77 ? -8.345 -2.155 11.176 1.00 95.06 77 ALA A O 1
ATOM 637 N N . VAL A 1 78 ? -10.307 -1.095 11.447 1.00 95.69 78 VAL A N 1
ATOM 638 C CA . VAL A 1 78 ? -11.066 -2.262 11.891 1.00 95.69 78 VAL A CA 1
ATOM 639 C C . VAL A 1 78 ? -12.271 -2.451 10.979 1.00 95.69 78 VAL A C 1
ATOM 641 O O . VAL A 1 78 ? -12.949 -1.489 10.623 1.00 95.69 78 VAL A O 1
ATOM 644 N N . ILE A 1 79 ? -12.499 -3.690 10.559 1.00 96.06 79 ILE A N 1
ATOM 645 C CA . ILE A 1 79 ? -13.703 -4.124 9.860 1.00 96.06 79 ILE A CA 1
ATOM 646 C C . ILE A 1 79 ? -14.559 -4.830 10.906 1.00 96.06 79 ILE A C 1
ATOM 648 O O . ILE A 1 79 ? -14.101 -5.775 11.551 1.00 96.06 79 ILE A O 1
ATOM 652 N N . PHE A 1 80 ? -15.788 -4.366 11.081 1.00 96.62 80 PHE A N 1
ATOM 653 C CA . PHE A 1 80 ? -16.735 -4.883 12.062 1.00 96.62 80 PHE A CA 1
ATOM 654 C C . PHE A 1 80 ? -18.122 -5.008 11.435 1.00 96.62 80 PHE A C 1
ATOM 656 O O . PHE A 1 80 ? -18.413 -4.369 10.419 1.00 96.62 80 PHE A O 1
ATOM 663 N N . LYS A 1 81 ? -18.979 -5.826 12.043 1.00 97.12 81 LYS A N 1
ATOM 664 C CA . LYS A 1 81 ? -20.421 -5.850 11.768 1.00 97.12 81 LYS A CA 1
ATOM 665 C C . LYS A 1 81 ? -21.176 -5.229 12.939 1.00 97.12 81 LYS A C 1
ATOM 667 O O . LYS A 1 81 ? -20.709 -5.274 14.071 1.00 97.12 81 LYS A O 1
ATOM 672 N N . ARG A 1 82 ? -22.339 -4.661 12.651 1.00 94.75 82 ARG A N 1
ATOM 673 C CA . ARG A 1 82 ? -23.315 -4.174 13.629 1.00 94.75 82 ARG A CA 1
ATOM 674 C C . ARG A 1 82 ? -24.708 -4.348 13.043 1.00 94.75 82 ARG A C 1
ATOM 676 O O . ARG A 1 82 ? -24.837 -4.360 11.815 1.00 94.75 82 ARG A O 1
ATOM 683 N N . ASP A 1 83 ? -25.712 -4.453 13.900 1.00 89.44 83 ASP A N 1
ATOM 684 C CA . ASP A 1 83 ? -27.102 -4.401 13.451 1.00 89.44 83 ASP A CA 1
ATOM 685 C C . ASP A 1 83 ? -27.420 -2.985 12.932 1.00 89.44 83 ASP A C 1
ATOM 687 O O . ASP A 1 83 ? -26.893 -1.991 13.445 1.00 89.44 83 ASP A O 1
ATOM 691 N N . GLY A 1 84 ? -28.171 -2.921 11.827 1.00 73.50 84 GLY A N 1
ATOM 692 C CA . GLY A 1 84 ? -28.459 -1.696 11.070 1.00 73.50 84 GLY A CA 1
ATOM 693 C C . GLY A 1 84 ? -29.604 -0.873 11.633 1.00 73.50 84 GLY A C 1
ATOM 694 O O . GLY A 1 84 ? -30.574 -1.484 12.132 1.00 73.50 84 GLY A O 1
#